Protein AF-A0A964JCN9-F1 (afdb_monomer_lite)

Radius of gyration: 17.84 Å; chains: 1; bounding box: 45×27×48 Å

Structure (mmCIF, N/CA/C/O backbone):
data_AF-A0A964JCN9-F1
#
_entry.id   AF-A0A964JCN9-F1
#
loop_
_atom_site.group_PDB
_atom_site.id
_atom_site.type_symbol
_atom_site.label_atom_id
_atom_site.label_alt_id
_atom_site.label_comp_id
_atom_site.label_asym_id
_atom_site.label_entity_id
_atom_site.label_seq_id
_atom_site.pdbx_PDB_ins_code
_atom_site.Cartn_x
_atom_site.Cartn_y
_atom_site.Cartn_z
_atom_site.occupancy
_atom_site.B_iso_or_equiv
_atom_site.auth_seq_id
_atom_site.auth_comp_id
_atom_site.auth_asym_id
_atom_site.auth_atom_id
_atom_site.pdbx_PDB_model_num
ATOM 1 N N . MET A 1 1 ? -24.434 -14.165 5.981 1.00 57.91 1 MET A N 1
ATOM 2 C CA . MET A 1 1 ? -23.238 -13.304 5.842 1.00 57.91 1 MET A CA 1
ATOM 3 C C . MET A 1 1 ? -22.610 -13.148 7.224 1.00 57.91 1 MET A C 1
ATOM 5 O O . MET A 1 1 ? -23.341 -12.805 8.147 1.00 57.91 1 MET A O 1
ATOM 9 N N . ASN A 1 2 ? -21.329 -13.493 7.414 1.00 79.19 2 ASN A N 1
ATOM 10 C CA . ASN A 1 2 ? -20.688 -13.455 8.739 1.00 79.19 2 ASN A CA 1
ATOM 11 C C . ASN A 1 2 ? -20.681 -12.021 9.293 1.00 79.19 2 ASN A C 1
ATOM 13 O O . ASN A 1 2 ? -20.194 -11.101 8.631 1.00 79.19 2 ASN A O 1
ATOM 17 N N . ARG A 1 3 ? -21.218 -11.827 10.507 1.00 79.06 3 ARG A N 1
ATOM 18 C CA . ARG A 1 3 ? -21.284 -10.509 11.170 1.00 79.06 3 ARG A CA 1
ATOM 19 C C . ARG A 1 3 ? -19.904 -9.849 11.276 1.00 79.06 3 ARG A C 1
ATOM 21 O O . ARG A 1 3 ? -19.801 -8.656 11.014 1.00 79.06 3 ARG A O 1
ATOM 28 N N . SER A 1 4 ? -18.860 -10.631 11.543 1.00 77.62 4 SER A N 1
ATOM 29 C CA . SER A 1 4 ? -17.482 -10.146 11.684 1.00 77.62 4 SER A CA 1
ATOM 30 C C . SER A 1 4 ? -16.912 -9.516 10.414 1.00 77.62 4 SER A C 1
ATOM 32 O O . SER A 1 4 ? -16.316 -8.443 10.463 1.00 77.62 4 SER A O 1
ATOM 34 N N . LEU A 1 5 ? -17.167 -10.120 9.249 1.00 82.00 5 LEU A N 1
ATOM 35 C CA . LEU A 1 5 ? -16.749 -9.565 7.957 1.00 82.00 5 LEU A CA 1
ATOM 36 C C . LEU A 1 5 ? -17.452 -8.241 7.654 1.00 82.00 5 LEU A C 1
ATOM 38 O O . LEU A 1 5 ? -16.857 -7.337 7.078 1.00 82.00 5 LEU A O 1
ATOM 42 N N . THR A 1 6 ? -18.712 -8.111 8.071 1.00 84.81 6 THR A N 1
ATOM 43 C CA . THR A 1 6 ? -19.491 -6.887 7.845 1.00 84.81 6 THR A CA 1
ATOM 44 C C . THR A 1 6 ? -18.949 -5.733 8.690 1.00 84.81 6 THR A C 1
ATOM 46 O O . THR A 1 6 ? -18.826 -4.614 8.195 1.00 84.81 6 THR A O 1
ATOM 49 N N . VAL A 1 7 ? -18.571 -6.005 9.945 1.00 82.56 7 VAL A N 1
ATOM 50 C CA . VAL A 1 7 ? -17.940 -5.013 10.831 1.00 82.56 7 VAL A CA 1
ATOM 51 C C . VAL A 1 7 ? -16.568 -4.610 10.297 1.00 82.56 7 VAL A C 1
ATOM 53 O O . VAL A 1 7 ? -16.302 -3.418 10.155 1.00 82.56 7 VAL A O 1
ATOM 56 N N . ALA A 1 8 ? -15.727 -5.578 9.925 1.00 83.19 8 ALA A N 1
ATOM 57 C CA . ALA A 1 8 ? -14.405 -5.289 9.377 1.00 83.19 8 ALA A CA 1
ATOM 58 C C . ALA A 1 8 ? -14.481 -4.479 8.070 1.00 83.19 8 ALA A C 1
ATOM 60 O O . ALA A 1 8 ? -13.737 -3.516 7.906 1.00 83.19 8 ALA A O 1
ATOM 61 N N . ALA A 1 9 ? -15.424 -4.795 7.175 1.00 86.06 9 ALA A N 1
ATOM 62 C CA . ALA A 1 9 ? -15.651 -4.023 5.953 1.00 86.06 9 ALA A CA 1
ATOM 63 C C . ALA A 1 9 ? -16.132 -2.590 6.240 1.00 86.06 9 ALA A C 1
ATOM 65 O O . ALA A 1 9 ? -15.727 -1.653 5.552 1.00 86.06 9 ALA A O 1
ATOM 66 N N . ALA A 1 10 ? -16.967 -2.392 7.265 1.00 85.56 10 ALA A N 1
ATOM 67 C CA . ALA A 1 10 ? -17.402 -1.060 7.677 1.00 85.56 10 ALA A CA 1
ATOM 68 C C . ALA A 1 10 ? -16.240 -0.223 8.239 1.00 85.56 10 ALA A C 1
ATOM 70 O O . ALA A 1 10 ? -16.115 0.952 7.889 1.00 85.56 10 ALA A O 1
ATOM 71 N N . VAL A 1 11 ? -15.367 -0.832 9.053 1.00 85.25 11 VAL A N 1
ATOM 72 C CA . VAL A 1 11 ? -14.140 -0.192 9.557 1.00 85.25 11 VAL A CA 1
ATOM 73 C C . VAL A 1 11 ? -13.201 0.140 8.401 1.00 85.25 11 VAL A C 1
ATOM 75 O O . VAL A 1 11 ? -12.764 1.279 8.289 1.00 85.25 11 VAL A O 1
ATOM 78 N N . LEU A 1 12 ? -12.973 -0.803 7.486 1.00 87.38 12 LEU A N 1
ATOM 79 C CA . LEU A 1 12 ? -12.132 -0.593 6.309 1.00 87.38 12 LEU A CA 1
ATOM 80 C C . LEU A 1 12 ? -12.646 0.559 5.438 1.00 87.38 12 LEU A C 1
ATOM 82 O O . LEU A 1 12 ? -11.872 1.422 5.038 1.00 87.38 12 LEU A O 1
ATOM 86 N N . ARG A 1 13 ? -13.956 0.605 5.160 1.00 88.12 13 ARG A N 1
ATOM 87 C CA . ARG A 1 13 ? -14.567 1.689 4.377 1.00 88.12 13 ARG A CA 1
ATOM 88 C C . ARG A 1 13 ? -14.403 3.038 5.070 1.00 88.12 13 ARG A C 1
ATOM 90 O O . ARG A 1 13 ? -14.104 4.024 4.402 1.00 88.12 13 ARG A O 1
ATOM 97 N N . LYS A 1 14 ? -14.604 3.086 6.390 1.00 85.81 14 LYS A N 1
ATOM 98 C CA . LYS A 1 14 ? -14.372 4.294 7.189 1.00 85.81 14 LYS A CA 1
ATOM 99 C C . LYS A 1 14 ? -12.912 4.736 7.064 1.00 85.81 14 LYS A C 1
ATOM 101 O O . LYS A 1 14 ? -12.664 5.898 6.747 1.00 85.81 14 LYS A O 1
ATOM 106 N N . ASP A 1 15 ? -11.977 3.816 7.278 1.00 87.62 15 ASP A N 1
ATOM 107 C CA . ASP A 1 15 ? -10.550 4.121 7.251 1.00 87.62 15 ASP A CA 1
ATOM 108 C C . ASP A 1 15 ? -10.098 4.585 5.870 1.00 87.62 15 ASP A C 1
ATOM 110 O O . ASP A 1 15 ? -9.361 5.563 5.761 1.00 87.62 15 ASP A O 1
ATOM 114 N N . PHE A 1 16 ? -10.645 3.980 4.817 1.00 89.25 16 PHE A N 1
ATOM 115 C CA . PHE A 1 16 ? -10.415 4.402 3.445 1.00 89.25 16 PHE A CA 1
ATOM 116 C C . PHE A 1 16 ? -10.923 5.812 3.168 1.00 89.25 16 PHE A C 1
ATOM 118 O O . PHE A 1 16 ? -10.180 6.621 2.629 1.00 89.25 16 PHE A O 1
ATOM 125 N N . ILE A 1 17 ? -12.139 6.161 3.584 1.00 89.88 17 ILE A N 1
ATOM 126 C CA . ILE A 1 17 ? -12.663 7.523 3.386 1.00 89.88 17 ILE A CA 1
ATOM 127 C C . ILE A 1 17 ? -11.814 8.570 4.128 1.00 89.88 17 ILE A C 1
ATOM 129 O O . ILE A 1 17 ? -11.671 9.689 3.643 1.00 89.88 17 ILE A O 1
ATOM 133 N N . ALA A 1 18 ? -11.238 8.226 5.279 1.00 90.00 18 ALA A N 1
ATOM 134 C CA . ALA A 1 18 ? -10.388 9.143 6.035 1.00 90.00 18 ALA A CA 1
ATOM 135 C C . ALA A 1 18 ? -8.963 9.258 5.464 1.00 90.00 18 ALA A C 1
ATOM 137 O O . ALA A 1 18 ? -8.402 10.352 5.442 1.00 90.00 18 ALA A O 1
ATOM 138 N N . LEU A 1 19 ? -8.382 8.150 4.992 1.00 93.00 19 LEU A N 1
ATOM 139 C CA . LEU A 1 19 ? -6.969 8.073 4.606 1.00 93.00 19 LEU A CA 1
ATOM 140 C C . LEU A 1 19 ? -6.726 8.017 3.097 1.00 93.00 19 LEU A C 1
ATOM 142 O O . LEU A 1 19 ? -5.564 7.980 2.698 1.00 93.00 19 LEU A O 1
ATOM 146 N N . TRP A 1 20 ? -7.756 8.037 2.241 1.00 93.31 20 TRP A N 1
ATOM 147 C CA . TRP A 1 20 ? -7.561 7.926 0.788 1.00 93.31 20 TRP A CA 1
ATOM 148 C C . TRP A 1 20 ? -6.575 8.949 0.194 1.00 93.31 20 TRP A C 1
ATOM 150 O O . TRP A 1 20 ? -5.829 8.536 -0.693 1.00 93.31 20 TRP A O 1
ATOM 160 N N . PRO A 1 21 ? -6.473 10.224 0.647 1.00 94.75 21 PRO A N 1
ATOM 161 C CA . PRO A 1 21 ? -5.498 11.150 0.071 1.00 94.75 21 PRO A CA 1
ATOM 162 C C . PRO A 1 21 ? -4.066 10.735 0.415 1.00 94.75 21 PRO A C 1
ATOM 164 O O . PRO A 1 21 ? -3.179 10.801 -0.431 1.00 94.75 21 PRO A O 1
ATOM 167 N N . LEU A 1 22 ? -3.846 10.260 1.646 1.00 93.88 22 LEU A N 1
ATOM 168 C CA . LEU A 1 22 ? -2.542 9.783 2.097 1.00 93.88 22 LEU A CA 1
ATOM 169 C C . LEU A 1 22 ? -2.182 8.442 1.448 1.00 93.88 22 LEU A C 1
ATOM 171 O O . LEU A 1 22 ? -1.036 8.241 1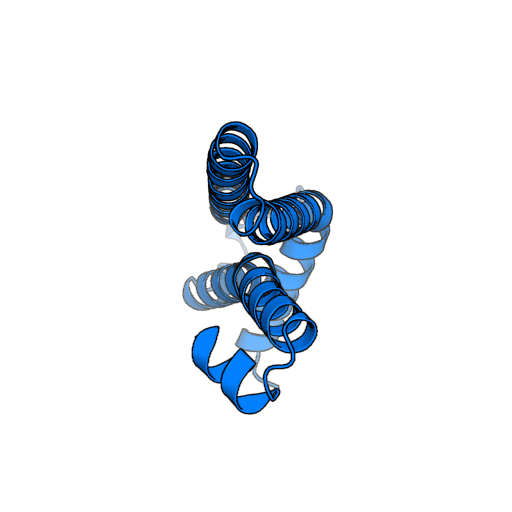.063 1.00 93.88 22 LEU A O 1
ATOM 175 N N . ALA A 1 23 ? -3.155 7.545 1.283 1.00 94.38 23 ALA A N 1
ATOM 176 C CA . ALA A 1 23 ? -2.974 6.287 0.567 1.00 94.38 23 ALA A CA 1
ATOM 177 C C . ALA A 1 23 ? -2.632 6.530 -0.909 1.00 94.38 23 ALA A C 1
ATOM 179 O O . ALA A 1 23 ? -1.713 5.909 -1.434 1.00 94.38 23 ALA A O 1
ATOM 180 N N . LEU A 1 24 ? -3.315 7.480 -1.556 1.00 95.31 24 LEU A N 1
ATOM 181 C CA . LEU A 1 24 ? -2.999 7.899 -2.918 1.00 95.31 24 LEU A CA 1
ATOM 182 C C . LEU A 1 24 ? -1.592 8.498 -2.999 1.00 95.31 24 LEU A C 1
ATOM 184 O O . LEU A 1 24 ? -0.836 8.137 -3.893 1.00 95.31 24 LEU A O 1
ATOM 188 N N . PHE A 1 25 ? -1.220 9.365 -2.054 1.00 95.44 25 PHE A N 1
ATOM 189 C CA . PHE A 1 25 ? 0.128 9.929 -1.979 1.00 95.44 25 PHE A CA 1
ATOM 190 C C . PHE A 1 25 ? 1.208 8.851 -1.790 1.00 95.44 25 PHE A C 1
ATOM 192 O O . PHE A 1 25 ? 2.231 8.874 -2.465 1.00 95.44 25 PHE A O 1
ATOM 199 N N . ALA A 1 26 ? 0.989 7.874 -0.911 1.00 95.50 26 ALA A N 1
ATOM 200 C CA . ALA A 1 26 ? 1.928 6.769 -0.739 1.00 95.50 26 ALA A CA 1
ATOM 201 C C . ALA A 1 26 ? 2.031 5.918 -2.015 1.00 95.50 26 ALA A C 1
ATOM 203 O O . ALA A 1 26 ? 3.134 5.604 -2.457 1.00 95.50 26 ALA A O 1
ATOM 204 N N . ALA A 1 27 ? 0.902 5.602 -2.657 1.00 94.81 27 ALA A N 1
ATOM 205 C CA . ALA A 1 27 ? 0.880 4.850 -3.909 1.00 94.81 27 ALA A CA 1
ATOM 206 C C . ALA A 1 27 ? 1.633 5.575 -5.039 1.00 94.81 27 ALA A C 1
ATOM 208 O O . ALA A 1 27 ? 2.383 4.940 -5.783 1.00 94.81 27 ALA A O 1
ATOM 209 N N . THR A 1 28 ? 1.494 6.901 -5.152 1.00 94.50 28 THR A N 1
ATOM 210 C CA . THR A 1 28 ? 2.252 7.680 -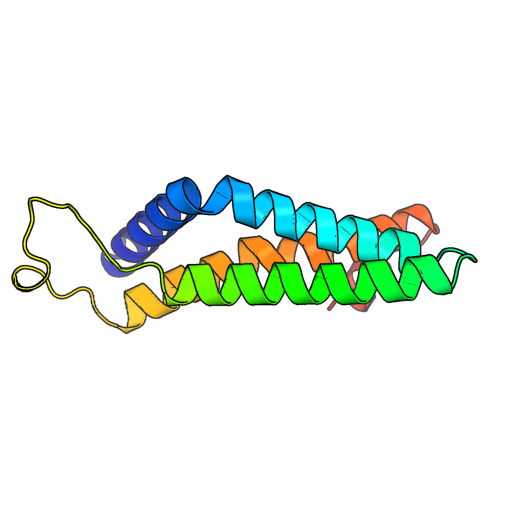6.142 1.00 94.50 28 THR A CA 1
ATOM 211 C C . THR A 1 28 ? 3.742 7.709 -5.821 1.00 94.50 28 THR A C 1
ATOM 213 O O . THR A 1 28 ? 4.549 7.537 -6.732 1.00 94.50 28 THR A O 1
ATOM 216 N N . MET A 1 29 ? 4.129 7.849 -4.549 1.00 94.94 29 MET A N 1
ATOM 217 C CA . MET A 1 29 ? 5.537 7.776 -4.138 1.00 94.94 29 MET A CA 1
ATOM 218 C C . MET A 1 29 ? 6.152 6.396 -4.406 1.00 94.94 29 MET A C 1
ATOM 220 O O . MET A 1 29 ? 7.292 6.323 -4.859 1.00 94.94 29 MET A O 1
ATOM 224 N N . ILE A 1 30 ? 5.403 5.307 -4.200 1.00 93.25 30 ILE A N 1
ATOM 225 C CA . ILE A 1 30 ? 5.835 3.947 -4.564 1.00 93.25 30 ILE A CA 1
ATOM 226 C C . ILE A 1 30 ? 6.079 3.853 -6.075 1.00 93.25 30 ILE A C 1
ATOM 228 O O . ILE A 1 30 ? 7.134 3.381 -6.493 1.00 93.25 30 ILE A O 1
ATOM 232 N N . GLY A 1 31 ? 5.146 4.340 -6.898 1.00 91.50 31 GLY A N 1
ATOM 233 C CA . GLY A 1 31 ? 5.296 4.326 -8.355 1.00 91.50 31 GLY A CA 1
ATOM 234 C C . GLY A 1 31 ? 6.497 5.144 -8.842 1.00 91.50 31 GLY A C 1
ATOM 235 O O . GLY A 1 31 ? 7.278 4.664 -9.663 1.00 91.50 31 GLY A O 1
ATOM 236 N N . LEU A 1 32 ? 6.692 6.350 -8.296 1.00 92.00 32 LEU A N 1
ATOM 237 C CA . LEU A 1 32 ? 7.855 7.183 -8.614 1.00 92.00 32 LEU A CA 1
ATOM 238 C C . LEU A 1 32 ? 9.158 6.510 -8.189 1.00 92.00 32 LEU A C 1
ATOM 240 O O . LEU A 1 32 ? 10.103 6.490 -8.974 1.00 92.00 32 LEU A O 1
ATOM 244 N N . ARG A 1 33 ? 9.203 5.909 -6.994 1.00 92.56 33 ARG A N 1
ATOM 245 C CA . ARG A 1 33 ? 10.360 5.129 -6.550 1.00 92.56 33 ARG A CA 1
ATOM 246 C C . ARG A 1 33 ? 10.718 4.061 -7.580 1.00 92.56 33 ARG A C 1
ATOM 248 O O . ARG A 1 33 ? 11.839 4.065 -8.069 1.00 92.56 33 ARG A O 1
ATOM 255 N N . LEU A 1 34 ? 9.767 3.201 -7.949 1.00 89.19 34 LEU A N 1
ATOM 256 C CA . LEU A 1 34 ? 9.998 2.103 -8.898 1.00 89.19 34 LEU A CA 1
ATOM 257 C C . LEU A 1 34 ? 10.497 2.597 -10.263 1.00 89.19 34 LEU A C 1
ATOM 259 O O . LEU A 1 34 ? 11.399 1.997 -10.848 1.00 89.19 34 LEU A O 1
ATOM 263 N N . TYR A 1 35 ? 9.944 3.709 -10.748 1.00 88.62 35 TYR A N 1
ATOM 264 C CA . TYR A 1 35 ? 10.376 4.328 -11.998 1.00 88.62 35 TYR A CA 1
ATOM 265 C C . TYR A 1 35 ? 11.820 4.845 -11.919 1.00 88.62 35 TYR A C 1
ATOM 267 O O . TYR A 1 35 ? 12.638 4.551 -12.792 1.00 88.62 35 TYR A O 1
ATOM 275 N N . PHE A 1 36 ? 12.160 5.591 -10.864 1.00 89.50 36 PHE A N 1
ATOM 276 C CA . PHE A 1 36 ? 13.484 6.199 -10.725 1.00 89.50 36 PHE A CA 1
ATOM 277 C C . PHE A 1 36 ? 14.578 5.209 -10.317 1.00 89.50 36 PHE A C 1
ATOM 279 O O . PHE A 1 36 ? 15.727 5.435 -10.682 1.00 89.50 36 PHE A O 1
ATOM 286 N N . THR A 1 37 ? 14.248 4.098 -9.654 1.00 84.31 37 THR A N 1
ATOM 287 C CA . THR A 1 37 ? 15.206 3.017 -9.359 1.00 84.31 37 THR A CA 1
ATOM 288 C C . THR A 1 37 ? 15.843 2.439 -10.628 1.00 84.31 37 THR A C 1
ATOM 290 O O . THR A 1 37 ? 16.989 2.007 -10.593 1.00 84.31 37 THR A O 1
ATOM 293 N N . HIS A 1 38 ? 15.137 2.470 -11.761 1.00 77.31 38 HIS A N 1
ATOM 294 C CA . HIS A 1 38 ? 15.643 1.981 -13.048 1.00 77.31 38 HIS A CA 1
ATOM 295 C C . HIS A 1 38 ? 16.249 3.089 -13.930 1.00 77.31 38 HIS A C 1
ATOM 297 O O . HIS A 1 38 ? 16.662 2.828 -15.059 1.00 77.31 38 HIS A O 1
ATOM 303 N N . SER A 1 39 ? 16.294 4.330 -13.439 1.00 79.50 39 SER A N 1
ATOM 304 C CA . SER A 1 39 ? 16.868 5.474 -14.151 1.00 79.50 39 SER A CA 1
ATOM 305 C C . SER A 1 39 ? 18.372 5.592 -13.894 1.00 79.50 39 SER A C 1
ATOM 307 O O . SER A 1 39 ? 18.862 5.246 -12.824 1.00 79.50 39 SER A O 1
ATOM 309 N N . SER A 1 40 ? 19.116 6.166 -14.842 1.00 78.69 40 SER A N 1
ATOM 310 C CA . SER A 1 40 ? 20.554 6.443 -14.704 1.00 78.69 40 SER A CA 1
ATOM 311 C C . SER A 1 40 ? 20.881 7.604 -13.746 1.00 78.69 40 SER A C 1
ATOM 313 O O . SER A 1 40 ? 22.044 7.961 -13.580 1.00 78.69 40 SER A O 1
ATOM 315 N N . ALA A 1 41 ? 19.871 8.243 -13.147 1.00 85.88 41 ALA A N 1
ATOM 316 C CA . ALA A 1 41 ? 20.032 9.370 -12.230 1.00 85.88 41 ALA A CA 1
ATOM 317 C C . ALA A 1 41 ? 20.112 8.907 -10.763 1.00 85.88 41 ALA A C 1
ATOM 319 O O . ALA A 1 41 ? 19.136 9.005 -10.016 1.00 85.88 41 ALA A O 1
ATOM 320 N N . GLU A 1 42 ? 21.291 8.449 -10.337 1.00 87.31 42 GLU A N 1
ATOM 321 C CA . GLU A 1 42 ? 21.514 7.828 -9.016 1.00 87.31 42 GLU A CA 1
ATOM 322 C C . GLU A 1 42 ? 21.065 8.701 -7.832 1.00 87.31 42 GLU A C 1
ATOM 324 O O . GLU A 1 42 ? 20.384 8.235 -6.921 1.00 87.31 42 GLU A O 1
ATOM 329 N N . LEU A 1 43 ? 21.385 9.998 -7.858 1.00 90.56 43 LEU A N 1
ATOM 330 C CA . LEU A 1 43 ? 21.070 10.923 -6.761 1.00 90.56 43 LEU A CA 1
ATOM 331 C C . LEU A 1 43 ? 19.553 11.125 -6.591 1.00 90.56 43 LEU A C 1
ATOM 333 O O . LEU A 1 43 ? 19.052 11.231 -5.471 1.00 90.56 43 LEU A O 1
ATOM 337 N N . ILE A 1 44 ? 18.812 11.129 -7.705 1.00 91.06 44 ILE A N 1
ATOM 338 C CA . ILE A 1 44 ? 17.346 11.222 -7.703 1.00 91.06 44 ILE A CA 1
ATOM 339 C C . ILE A 1 44 ? 16.745 9.900 -7.223 1.00 91.06 44 ILE A C 1
ATOM 341 O O . ILE A 1 44 ? 15.812 9.923 -6.423 1.00 91.06 44 ILE A O 1
ATOM 345 N N . ALA A 1 45 ? 17.293 8.761 -7.658 1.00 90.69 45 ALA A N 1
ATOM 346 C CA . ALA A 1 45 ? 16.836 7.441 -7.236 1.00 90.69 45 ALA A CA 1
ATOM 347 C C . ALA A 1 45 ? 16.929 7.265 -5.711 1.00 90.69 45 ALA A C 1
ATOM 349 O O . ALA A 1 45 ? 15.938 6.890 -5.088 1.00 90.69 45 ALA A O 1
ATOM 350 N N . ILE A 1 46 ? 18.059 7.643 -5.099 1.00 91.69 46 ILE A N 1
ATOM 351 C CA . ILE A 1 46 ? 18.250 7.592 -3.638 1.00 91.69 46 ILE A CA 1
ATOM 352 C C . ILE A 1 46 ? 17.209 8.461 -2.915 1.00 91.69 46 ILE A C 1
ATOM 354 O O . ILE A 1 46 ? 16.609 8.042 -1.922 1.00 91.69 46 ILE A O 1
ATOM 358 N N . PHE A 1 47 ? 16.964 9.677 -3.411 1.00 93.56 47 PHE A N 1
ATOM 359 C CA . PHE A 1 47 ? 15.995 10.584 -2.795 1.00 93.56 47 PHE A CA 1
ATOM 360 C C . PHE A 1 47 ? 14.552 10.065 -2.925 1.00 93.56 47 PHE A C 1
ATOM 362 O O . PHE A 1 47 ? 13.786 10.115 -1.960 1.00 93.56 47 PHE A O 1
ATOM 369 N N . MET A 1 48 ? 14.185 9.519 -4.088 1.00 93.12 48 MET A N 1
ATOM 370 C CA . MET A 1 48 ? 12.873 8.899 -4.319 1.00 93.12 48 MET A CA 1
ATOM 371 C C . MET A 1 48 ? 12.682 7.628 -3.488 1.00 93.12 48 MET A C 1
ATOM 373 O O . MET A 1 48 ? 11.579 7.371 -3.008 1.00 93.12 48 MET A O 1
ATOM 377 N N . GLU A 1 49 ? 13.742 6.853 -3.272 1.00 92.56 49 GLU A N 1
ATOM 378 C CA . GLU A 1 49 ? 13.718 5.683 -2.399 1.00 92.56 49 GLU A CA 1
ATOM 379 C C . GLU A 1 49 ? 13.420 6.068 -0.948 1.00 92.56 49 GLU A C 1
ATOM 381 O O . GLU A 1 49 ? 12.487 5.525 -0.343 1.00 92.56 49 GLU A O 1
ATOM 386 N N . LEU A 1 50 ? 14.125 7.073 -0.425 1.00 94.62 50 LEU A N 1
ATOM 387 C CA . LEU A 1 50 ? 13.879 7.610 0.910 1.00 94.62 50 LEU A CA 1
ATOM 388 C C . LEU A 1 50 ? 12.439 8.135 1.058 1.00 94.62 50 LEU A C 1
ATOM 390 O O . LEU A 1 50 ? 11.752 7.780 2.020 1.00 94.62 50 LEU A O 1
ATOM 394 N N . LEU A 1 51 ? 11.958 8.940 0.103 1.00 95.12 51 LEU A N 1
ATOM 395 C CA . LEU A 1 51 ? 10.587 9.468 0.115 1.00 95.12 51 LEU A CA 1
ATOM 396 C C . LEU A 1 51 ? 9.529 8.362 0.011 1.00 95.12 51 LEU A C 1
ATOM 398 O O . LEU A 1 51 ? 8.516 8.411 0.715 1.00 95.12 51 LEU A O 1
ATOM 402 N N . GLY A 1 52 ? 9.778 7.341 -0.810 1.00 93.62 52 GLY A N 1
ATOM 403 C CA . GLY A 1 52 ? 8.934 6.156 -0.919 1.00 93.62 52 GLY A CA 1
ATOM 404 C C . GLY A 1 52 ? 8.764 5.459 0.431 1.00 93.62 52 GLY A C 1
ATOM 405 O O . GLY A 1 52 ? 7.632 5.244 0.872 1.00 93.62 52 GLY A O 1
ATOM 406 N N . TYR A 1 53 ? 9.863 5.189 1.141 1.00 93.94 53 TYR A N 1
ATOM 407 C CA . TYR A 1 53 ? 9.797 4.575 2.471 1.00 93.94 53 TYR A CA 1
ATOM 408 C C . TYR A 1 53 ? 9.127 5.474 3.512 1.00 93.94 53 TYR A C 1
ATOM 410 O O . TYR A 1 53 ? 8.264 5.000 4.253 1.00 93.94 53 TYR A O 1
ATOM 418 N N . LEU A 1 54 ? 9.459 6.768 3.550 1.00 96.31 54 LEU A N 1
ATOM 419 C CA . LEU A 1 54 ? 8.833 7.730 4.466 1.00 96.31 54 LEU A CA 1
ATOM 420 C C . LEU A 1 54 ? 7.318 7.791 4.273 1.00 96.31 54 LEU A C 1
ATOM 422 O O . LEU A 1 54 ? 6.578 7.739 5.254 1.00 96.31 54 LEU A O 1
ATOM 426 N N . SER A 1 55 ? 6.847 7.847 3.026 1.00 95.19 55 SER A N 1
ATOM 427 C CA . SER A 1 55 ? 5.411 7.875 2.727 1.00 95.19 55 SER A CA 1
ATOM 428 C C . SER A 1 55 ? 4.688 6.624 3.245 1.00 95.19 55 SER A C 1
ATOM 430 O O . SER A 1 55 ? 3.622 6.737 3.853 1.00 95.19 55 SER A O 1
ATOM 432 N N . CYS A 1 56 ? 5.306 5.445 3.107 1.00 94.50 56 CYS A N 1
ATOM 433 C CA . CYS A 1 56 ? 4.782 4.190 3.643 1.00 94.50 56 CYS A CA 1
ATOM 434 C C . CYS A 1 56 ? 4.756 4.198 5.175 1.00 94.50 56 CYS A C 1
ATOM 436 O O . CYS A 1 56 ? 3.751 3.817 5.770 1.00 94.50 56 CYS A O 1
ATOM 438 N N . ILE A 1 57 ? 5.830 4.662 5.821 1.00 95.44 57 ILE A N 1
ATOM 439 C CA . ILE A 1 57 ? 5.913 4.765 7.284 1.00 95.44 57 ILE A CA 1
ATOM 440 C C . ILE A 1 57 ? 4.824 5.701 7.814 1.00 95.44 57 ILE A C 1
ATOM 442 O O . ILE A 1 57 ? 4.106 5.332 8.743 1.00 95.44 57 ILE A O 1
ATOM 446 N N . PHE A 1 58 ? 4.646 6.877 7.208 1.00 95.06 58 PHE A N 1
ATOM 447 C CA . PHE A 1 58 ? 3.590 7.809 7.603 1.00 95.06 58 PHE A CA 1
ATOM 448 C C . PHE A 1 58 ? 2.199 7.211 7.426 1.00 95.06 58 PHE A C 1
ATOM 450 O O . PHE A 1 58 ? 1.362 7.358 8.315 1.00 95.06 58 PHE A O 1
ATOM 457 N N . LEU A 1 59 ? 1.957 6.499 6.325 1.00 94.06 59 LEU A N 1
ATOM 458 C CA . LEU A 1 59 ? 0.695 5.805 6.106 1.00 94.06 59 LEU A CA 1
ATOM 459 C C . LEU A 1 59 ? 0.452 4.723 7.169 1.00 94.06 59 LEU A C 1
ATOM 461 O O . LEU A 1 59 ? -0.638 4.665 7.729 1.00 94.06 59 LEU A O 1
ATOM 465 N N . VAL A 1 60 ? 1.458 3.910 7.502 1.00 93.88 60 VAL A N 1
ATOM 466 C CA . VAL A 1 60 ? 1.370 2.895 8.568 1.00 93.88 60 VAL A CA 1
ATOM 467 C C . VAL A 1 60 ? 1.060 3.541 9.915 1.00 93.88 60 VAL A C 1
ATOM 469 O O . VAL A 1 60 ? 0.144 3.096 10.608 1.00 93.88 60 VAL A O 1
ATOM 472 N N . ILE A 1 61 ? 1.780 4.605 10.276 1.00 93.81 61 ILE A N 1
ATOM 473 C CA . ILE A 1 61 ? 1.539 5.350 11.515 1.00 93.81 61 ILE A CA 1
ATOM 474 C C . ILE A 1 61 ? 0.110 5.892 11.525 1.00 93.81 61 ILE A C 1
ATOM 476 O O . ILE A 1 61 ? -0.591 5.693 12.513 1.00 93.81 61 ILE A O 1
ATOM 480 N N . ALA A 1 62 ? -0.352 6.497 10.429 1.00 92.44 62 ALA A N 1
ATOM 481 C CA . ALA A 1 62 ? -1.711 7.010 10.313 1.00 92.44 62 ALA A CA 1
ATOM 482 C C . ALA A 1 62 ? -2.755 5.895 10.465 1.00 92.44 62 ALA A C 1
ATOM 484 O O . ALA A 1 62 ? -3.696 6.054 11.231 1.00 92.44 62 ALA A O 1
ATOM 485 N N . ILE A 1 63 ? -2.567 4.734 9.830 1.00 90.44 63 ILE A N 1
ATOM 486 C CA . ILE A 1 63 ? -3.463 3.574 9.980 1.00 90.44 63 ILE A CA 1
ATOM 487 C C . ILE A 1 63 ? -3.524 3.110 11.438 1.00 90.44 63 ILE A C 1
ATOM 489 O O . ILE A 1 63 ? -4.601 2.768 11.932 1.00 90.44 63 ILE A O 1
ATOM 493 N N . VAL A 1 64 ? -2.386 3.058 12.133 1.00 87.44 6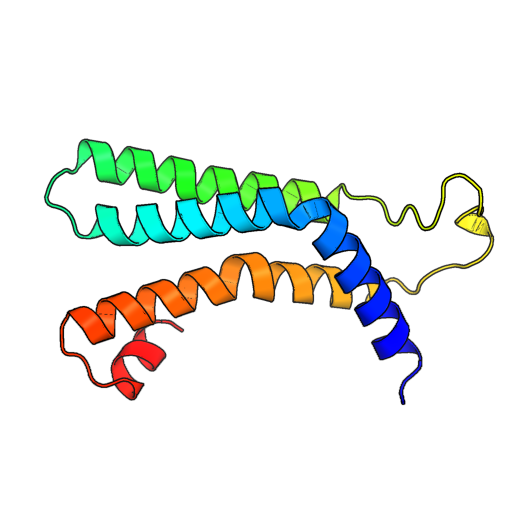4 VAL A N 1
ATOM 494 C CA . VAL A 1 64 ? -2.314 2.588 13.524 1.00 87.44 64 VAL A CA 1
ATOM 495 C C . VAL A 1 64 ? -2.911 3.614 14.488 1.00 87.44 64 VAL A C 1
ATOM 497 O O . VAL A 1 64 ? -3.712 3.233 15.339 1.00 87.44 64 VAL A O 1
ATOM 500 N N . GLN A 1 65 ? -2.549 4.890 14.339 1.00 86.56 65 GLN A N 1
ATOM 501 C CA . GLN A 1 65 ? -2.997 5.994 15.193 1.00 86.56 65 GLN A CA 1
ATOM 502 C C . GLN A 1 65 ? -4.432 6.426 14.915 1.00 86.56 65 GLN A C 1
ATOM 504 O O . GLN A 1 65 ? -5.043 7.073 15.763 1.00 86.56 65 GLN A O 1
ATOM 509 N N . GLN A 1 66 ? -4.981 6.095 13.746 1.00 82.00 66 GLN A N 1
ATOM 510 C CA . GLN A 1 66 ? -6.372 6.372 13.456 1.00 82.00 66 GLN A CA 1
ATOM 511 C C . GLN A 1 66 ? -7.249 5.567 14.407 1.00 82.00 66 GLN A C 1
ATOM 513 O O . GLN A 1 66 ? -7.445 4.351 14.261 1.00 82.00 66 GLN A O 1
ATOM 518 N N . ASP A 1 67 ? -7.767 6.286 15.397 1.00 68.38 67 ASP A N 1
ATOM 519 C CA . ASP A 1 67 ? -8.693 5.737 16.358 1.00 68.38 67 ASP A CA 1
ATOM 520 C C . ASP A 1 67 ? -9.920 5.183 15.638 1.00 68.38 67 ASP A C 1
ATOM 522 O O . ASP A 1 67 ? -10.447 5.736 14.659 1.00 68.38 67 ASP A O 1
ATOM 526 N N . ALA A 1 68 ? -10.463 4.113 16.209 1.00 60.34 68 ALA A N 1
ATOM 527 C CA . ALA A 1 68 ? -11.805 3.651 15.905 1.00 60.34 68 ALA A CA 1
ATOM 528 C C . ALA A 1 68 ? -12.850 4.649 16.454 1.00 60.34 68 ALA A C 1
ATOM 530 O O . ALA A 1 68 ? -13.766 4.280 17.179 1.00 60.34 68 ALA A O 1
ATOM 531 N N . THR A 1 69 ? -12.744 5.939 16.125 1.00 52.03 69 THR A N 1
ATOM 532 C CA . THR A 1 69 ? -13.758 6.961 16.402 1.00 52.03 69 THR A CA 1
ATOM 533 C C . THR A 1 69 ? -15.000 6.649 15.575 1.00 52.03 69 THR A C 1
ATOM 535 O O . THR A 1 69 ? -15.140 7.062 14.427 1.00 52.03 69 THR A O 1
ATOM 538 N N . ALA A 1 70 ? -15.878 5.806 16.110 1.00 52.12 70 ALA A N 1
ATOM 539 C CA . ALA A 1 70 ? -17.126 5.445 15.449 1.00 52.12 70 ALA A CA 1
ATOM 540 C C . ALA A 1 70 ? -18.087 6.643 15.377 1.00 52.12 70 ALA A C 1
ATOM 542 O O . ALA A 1 70 ? -18.899 6.714 14.460 1.00 52.12 70 ALA A O 1
ATOM 543 N N . SER A 1 71 ? -17.998 7.599 16.310 1.00 53.66 71 SER A N 1
ATOM 544 C CA . SER A 1 71 ? -18.688 8.892 16.242 1.00 53.66 71 SER A CA 1
ATOM 545 C C . SER A 1 71 ? -18.287 9.771 17.440 1.00 53.66 71 SER A C 1
ATOM 547 O O . SER A 1 71 ? -18.045 9.244 18.520 1.00 53.66 71 SER A O 1
ATOM 549 N N . LEU A 1 72 ? -18.294 11.104 17.300 1.00 52.38 72 LEU A N 1
ATOM 550 C CA . LEU A 1 72 ? -18.149 12.053 18.429 1.00 52.38 72 LEU A CA 1
ATOM 551 C C . LEU A 1 72 ? -19.319 11.985 19.437 1.00 52.38 72 LEU A C 1
ATOM 553 O O . LEU A 1 72 ? -19.258 12.584 20.504 1.00 52.38 72 LEU A O 1
ATOM 557 N N . ARG A 1 73 ? -20.404 11.283 19.083 1.00 48.91 73 ARG A N 1
ATOM 558 C CA . ARG A 1 73 ? -21.662 11.174 19.842 1.00 48.91 73 ARG A CA 1
ATOM 559 C C . ARG A 1 73 ? -21.950 9.775 20.397 1.00 48.91 73 ARG A C 1
ATOM 561 O O . ARG A 1 73 ? -22.927 9.612 21.114 1.00 48.91 73 ARG A O 1
ATOM 568 N N . HIS A 1 74 ? -21.165 8.763 20.030 1.00 50.28 74 HIS A N 1
ATOM 569 C CA . HIS A 1 74 ? -21.414 7.370 20.406 1.00 50.28 74 HIS A CA 1
ATOM 570 C C . HIS A 1 74 ? -20.203 6.898 21.187 1.00 50.28 74 HIS A C 1
ATOM 572 O O . HIS A 1 74 ? -19.129 6.716 20.619 1.00 50.28 74 HIS A O 1
ATOM 578 N N . ASP A 1 75 ? -20.390 6.764 22.494 1.00 57.22 75 ASP A N 1
ATOM 579 C CA . ASP A 1 75 ? -19.353 6.330 23.412 1.00 57.22 75 ASP A CA 1
ATOM 580 C C . ASP A 1 75 ? -18.851 4.938 22.996 1.00 57.22 75 ASP A C 1
ATOM 582 O O . ASP A 1 75 ? -19.594 3.952 23.006 1.00 57.22 75 ASP A O 1
ATOM 586 N N . TRP A 1 76 ? -17.584 4.865 22.598 1.00 57.72 76 TRP A N 1
ATOM 587 C CA . TRP A 1 76 ? -16.888 3.643 22.192 1.00 57.72 76 TRP A CA 1
ATOM 588 C C . TRP A 1 76 ? -16.835 2.608 23.326 1.00 57.72 76 TRP A C 1
ATOM 590 O O . TRP A 1 76 ? -16.670 1.417 23.056 1.00 57.72 76 TRP A O 1
ATOM 600 N N . ARG A 1 77 ? -17.078 3.020 24.582 1.00 52.72 77 ARG A N 1
ATOM 601 C CA . ARG A 1 77 ? -17.285 2.096 25.708 1.00 52.72 77 ARG A CA 1
ATOM 602 C C . ARG A 1 77 ? -18.545 1.241 25.581 1.00 52.72 77 ARG A C 1
ATOM 604 O O . ARG A 1 77 ? -18.617 0.192 26.212 1.00 52.72 77 ARG A O 1
ATOM 611 N N . THR A 1 78 ? -19.531 1.654 24.784 1.00 55.41 78 THR A N 1
ATOM 612 C CA . THR A 1 78 ? -20.839 0.977 24.730 1.00 55.41 78 THR A CA 1
ATOM 613 C C . THR A 1 78 ? -20.919 -0.150 23.699 1.00 55.41 78 THR A C 1
ATOM 615 O O . THR A 1 78 ? -21.849 -0.955 23.759 1.00 55.41 78 THR A O 1
ATOM 618 N N . ARG A 1 79 ? -19.955 -0.261 22.769 1.00 60.28 79 ARG A N 1
ATOM 619 C CA . ARG A 1 79 ? -19.868 -1.374 21.804 1.00 60.28 79 ARG A CA 1
ATOM 620 C C . ARG A 1 79 ? -18.411 -1.779 21.556 1.00 60.28 79 ARG A C 1
ATOM 622 O O . ARG A 1 79 ? -17.779 -1.217 20.662 1.00 60.28 79 ARG A O 1
ATOM 629 N N . PRO A 1 80 ? -17.869 -2.751 22.311 1.00 68.31 80 PRO A N 1
ATOM 630 C CA . PRO A 1 80 ? -16.525 -3.251 22.062 1.00 68.31 80 PRO A CA 1
ATOM 631 C C . PRO A 1 80 ? -16.475 -3.937 20.690 1.00 68.31 80 PRO A C 1
ATOM 633 O O . PRO A 1 80 ? -17.118 -4.962 20.477 1.00 68.31 80 PRO A O 1
ATOM 636 N N . ILE A 1 81 ? -15.713 -3.365 19.756 1.00 74.88 81 ILE A N 1
ATOM 637 C CA . ILE A 1 81 ? -15.340 -4.046 18.510 1.00 74.88 81 ILE A CA 1
ATOM 638 C C . ILE A 1 81 ? -14.285 -5.087 18.871 1.00 74.88 81 ILE A C 1
ATOM 640 O O . ILE A 1 81 ? -13.343 -4.797 19.618 1.00 74.88 81 ILE A O 1
ATOM 644 N N . ALA A 1 82 ? -14.429 -6.308 18.366 1.00 81.81 82 ALA A N 1
ATOM 645 C CA . ALA A 1 82 ? -13.474 -7.347 18.696 1.00 81.81 82 ALA A CA 1
ATOM 646 C C . ALA A 1 82 ? -12.105 -7.025 18.075 1.00 81.81 82 ALA A C 1
ATOM 648 O O . ALA A 1 82 ? -12.003 -6.626 16.915 1.00 81.81 82 ALA A O 1
ATOM 649 N N . ARG A 1 83 ? -11.020 -7.229 18.836 1.00 82.81 83 ARG A N 1
ATOM 650 C CA . ARG A 1 83 ? -9.654 -6.891 18.389 1.00 82.81 83 ARG A CA 1
ATOM 651 C C . ARG A 1 83 ? -9.283 -7.551 17.058 1.00 82.81 83 ARG A C 1
ATOM 653 O O . ARG A 1 83 ? -8.589 -6.942 16.257 1.00 82.81 83 ARG A O 1
ATOM 660 N N . HIS A 1 84 ? -9.773 -8.764 16.805 1.00 83.00 84 HIS A N 1
ATOM 661 C CA . HIS A 1 84 ? -9.524 -9.479 15.554 1.00 83.00 84 HIS A CA 1
ATOM 662 C C . HIS A 1 84 ? -10.204 -8.820 14.342 1.00 83.00 84 HIS A C 1
ATOM 664 O O . HIS A 1 84 ? -9.641 -8.846 13.254 1.00 83.00 84 HIS A O 1
ATOM 670 N N . GLU A 1 85 ? -11.368 -8.186 14.516 1.00 83.69 85 GLU A N 1
ATOM 671 C CA . GLU A 1 85 ? -12.061 -7.458 13.442 1.00 83.69 85 GLU A CA 1
ATOM 672 C C . GLU A 1 85 ? -11.310 -6.169 13.087 1.00 83.69 85 GLU A C 1
ATOM 674 O O . GLU A 1 85 ? -11.167 -5.839 11.911 1.00 83.69 85 GLU A O 1
ATOM 679 N N . LEU A 1 86 ? -10.767 -5.480 14.100 1.00 83.50 86 LEU A N 1
ATOM 680 C CA . LEU A 1 86 ? -9.909 -4.305 13.911 1.00 83.50 86 LEU A CA 1
ATOM 681 C C . LEU A 1 86 ? -8.593 -4.669 13.225 1.00 83.50 86 LEU A C 1
ATOM 683 O O . LEU A 1 86 ? -8.184 -3.982 12.293 1.00 83.50 86 LEU A O 1
ATOM 687 N N . LEU A 1 87 ? -7.942 -5.748 13.673 1.00 87.25 87 LEU A N 1
ATOM 688 C CA . LEU A 1 87 ? -6.721 -6.245 13.042 1.00 87.25 87 LEU A CA 1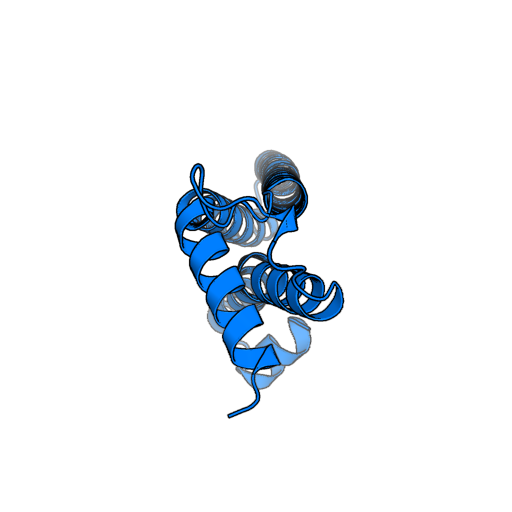
ATOM 689 C C . LEU A 1 87 ? -6.987 -6.601 11.579 1.00 87.25 87 LEU A C 1
ATOM 691 O O . LEU A 1 87 ? -6.289 -6.089 10.714 1.00 87.25 87 LEU A O 1
ATOM 695 N N . LEU A 1 88 ? -8.040 -7.373 11.289 1.00 89.00 88 LEU A N 1
ATOM 696 C CA . LEU A 1 88 ? -8.396 -7.744 9.917 1.00 89.00 88 LEU A CA 1
ATOM 697 C C . LEU A 1 88 ? -8.613 -6.510 9.034 1.00 89.00 88 LEU A C 1
ATOM 699 O O . LEU A 1 88 ? -8.077 -6.459 7.929 1.00 89.00 88 LEU A O 1
ATOM 703 N N . ALA A 1 89 ? -9.344 -5.502 9.518 1.00 88.62 89 ALA A N 1
ATOM 704 C CA . ALA A 1 89 ? -9.579 -4.273 8.764 1.00 88.62 89 ALA A CA 1
ATOM 705 C C . ALA A 1 89 ? -8.279 -3.496 8.487 1.00 88.62 89 ALA A C 1
ATOM 707 O O . ALA A 1 89 ? -8.035 -3.099 7.347 1.00 88.62 89 ALA A O 1
ATOM 708 N N . LYS A 1 90 ? -7.416 -3.319 9.497 1.00 90.06 90 LYS A N 1
ATOM 709 C CA . LYS A 1 90 ? -6.145 -2.590 9.343 1.00 90.06 90 LYS A CA 1
ATOM 710 C C . LYS A 1 90 ? -5.169 -3.329 8.429 1.00 90.06 90 LYS A C 1
ATOM 712 O O . LYS A 1 90 ? -4.545 -2.704 7.574 1.00 90.06 90 LYS A O 1
ATOM 717 N N . THR A 1 91 ? -5.070 -4.652 8.555 1.00 92.56 91 THR A N 1
ATOM 718 C CA . THR A 1 91 ? -4.231 -5.468 7.669 1.00 92.56 91 THR A CA 1
ATOM 719 C C . THR A 1 91 ? -4.759 -5.440 6.236 1.00 92.56 91 THR A C 1
ATOM 721 O O . THR A 1 91 ? -3.974 -5.255 5.311 1.00 92.56 91 THR A O 1
ATOM 724 N N . ALA A 1 92 ? -6.078 -5.537 6.035 1.00 92.81 92 ALA A N 1
ATOM 725 C CA . ALA A 1 92 ? -6.682 -5.413 4.709 1.00 92.81 92 ALA A CA 1
ATOM 726 C C . ALA A 1 92 ? -6.396 -4.041 4.080 1.00 92.81 92 ALA A C 1
ATOM 728 O O . ALA A 1 92 ? -6.041 -3.970 2.905 1.00 92.81 92 ALA A O 1
ATOM 729 N N . PHE A 1 93 ?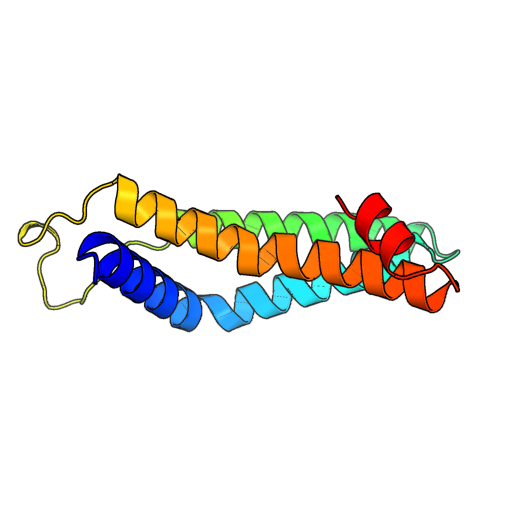 -6.484 -2.959 4.859 1.00 92.56 93 PHE A N 1
ATOM 730 C CA . PHE A 1 93 ? -6.148 -1.623 4.372 1.00 92.56 93 PHE A CA 1
ATOM 731 C C . PHE A 1 93 ? -4.672 -1.512 3.974 1.00 92.56 93 PHE A C 1
ATOM 733 O O . PHE A 1 93 ? -4.369 -1.001 2.900 1.00 92.56 93 PHE A O 1
ATOM 740 N N . LEU A 1 94 ? -3.757 -2.032 4.797 1.00 93.38 94 LEU A N 1
ATOM 741 C CA . LEU A 1 94 ? -2.323 -2.037 4.503 1.00 93.38 94 LEU A CA 1
ATOM 742 C C . LEU A 1 94 ? -2.008 -2.795 3.204 1.00 93.38 94 LEU A C 1
ATOM 744 O O . LEU A 1 94 ? -1.239 -2.311 2.374 1.00 93.38 94 LEU A O 1
ATOM 748 N N . ILE A 1 95 ? -2.636 -3.958 3.009 1.00 94.06 95 ILE A N 1
ATOM 749 C CA . ILE A 1 95 ? -2.512 -4.749 1.779 1.00 94.06 95 ILE A CA 1
ATOM 750 C C . ILE A 1 95 ? -2.974 -3.924 0.574 1.00 94.06 95 ILE A C 1
ATOM 752 O O . ILE A 1 95 ? -2.243 -3.802 -0.407 1.00 94.06 95 ILE A O 1
ATOM 756 N N . LEU A 1 96 ? -4.153 -3.309 0.659 1.00 93.44 96 LEU A N 1
ATOM 757 C CA . LEU A 1 96 ? -4.715 -2.524 -0.441 1.00 93.44 96 LEU A CA 1
ATOM 758 C C . LEU A 1 96 ? -3.919 -1.250 -0.746 1.00 93.44 96 LEU A C 1
ATOM 760 O O . LEU A 1 96 ? -3.804 -0.873 -1.906 1.00 93.44 96 LEU A O 1
ATOM 764 N N . ALA A 1 97 ? -3.394 -0.574 0.274 1.00 92.56 97 ALA A N 1
ATOM 765 C CA . ALA A 1 97 ? -2.780 0.739 0.115 1.00 92.56 97 ALA A CA 1
ATOM 766 C C . ALA A 1 97 ? -1.268 0.691 -0.156 1.00 92.56 97 ALA A C 1
ATOM 768 O O . ALA A 1 97 ? -0.726 1.663 -0.672 1.00 92.56 97 ALA A O 1
ATOM 769 N N . ILE A 1 98 ? -0.586 -0.409 0.186 1.00 93.00 98 ILE A N 1
ATOM 770 C CA . ILE A 1 98 ? 0.870 -0.545 0.010 1.00 93.00 98 ILE A CA 1
ATOM 771 C C . ILE A 1 98 ? 1.211 -1.705 -0.920 1.00 93.00 98 ILE A C 1
ATOM 773 O O . ILE A 1 98 ? 1.861 -1.499 -1.943 1.00 93.00 98 ILE A O 1
ATOM 777 N N . PHE A 1 99 ? 0.764 -2.919 -0.591 1.00 92.38 99 PHE A N 1
ATOM 778 C CA . PHE A 1 99 ? 1.160 -4.111 -1.343 1.00 92.38 99 PHE A CA 1
ATOM 779 C C . PHE A 1 99 ? 0.580 -4.116 -2.756 1.00 92.38 99 PHE A C 1
ATOM 781 O O . PHE A 1 99 ? 1.304 -4.413 -3.700 1.00 92.38 99 PHE A O 1
ATOM 788 N N . VAL A 1 100 ? -0.692 -3.741 -2.924 1.00 93.25 100 VAL A N 1
ATOM 789 C CA . VAL A 1 100 ? -1.311 -3.685 -4.257 1.00 93.25 100 VAL A CA 1
ATOM 790 C C . VAL A 1 100 ? -0.586 -2.692 -5.181 1.00 93.25 100 VAL A C 1
ATOM 792 O O . VAL A 1 100 ? -0.200 -3.120 -6.266 1.00 93.25 100 VAL A O 1
ATOM 795 N N . PRO A 1 101 ? -0.323 -1.423 -4.800 1.00 92.31 101 PRO A N 1
ATOM 796 C CA . PRO A 1 101 ? 0.465 -0.508 -5.630 1.00 92.31 101 PRO A CA 1
ATOM 797 C C . PRO A 1 101 ? 1.886 -0.993 -5.919 1.00 92.31 101 PRO A C 1
ATOM 799 O O . PRO A 1 101 ? 2.369 -0.812 -7.033 1.00 92.31 101 PRO A O 1
ATOM 802 N N . LEU A 1 102 ? 2.546 -1.617 -4.938 1.00 91.94 102 LEU A N 1
ATOM 803 C CA . LEU A 1 102 ? 3.898 -2.150 -5.098 1.00 91.94 102 LEU A CA 1
ATOM 804 C C . LEU A 1 102 ? 3.935 -3.265 -6.151 1.00 91.94 102 LEU A C 1
ATOM 806 O O . LEU A 1 102 ? 4.660 -3.159 -7.137 1.00 91.94 102 LEU A O 1
ATOM 810 N N . VAL A 1 103 ? 3.103 -4.292 -5.970 1.00 93.56 103 VAL A N 1
ATOM 811 C CA . VAL A 1 103 ? 2.992 -5.436 -6.885 1.00 93.56 103 VAL A CA 1
ATOM 812 C C . VAL A 1 103 ? 2.537 -4.975 -8.269 1.00 93.56 103 VAL A C 1
ATOM 814 O O . VAL A 1 103 ? 3.120 -5.366 -9.277 1.00 93.56 103 VAL A O 1
ATOM 817 N N . ALA A 1 104 ? 1.536 -4.092 -8.342 1.00 93.25 104 ALA A N 1
ATOM 818 C CA . ALA A 1 104 ? 1.065 -3.545 -9.611 1.00 93.25 104 ALA A CA 1
ATOM 819 C C . ALA A 1 104 ? 2.163 -2.768 -10.354 1.00 93.25 104 ALA A C 1
ATOM 821 O O . ALA A 1 104 ? 2.260 -2.878 -11.575 1.00 93.25 104 ALA A O 1
ATOM 822 N N . GLY A 1 105 ? 2.996 -2.013 -9.633 1.00 91.19 105 GLY A N 1
ATOM 823 C CA . GLY A 1 105 ? 4.122 -1.282 -10.208 1.00 91.19 105 GLY A CA 1
ATOM 824 C C . GLY A 1 105 ? 5.200 -2.204 -10.781 1.00 91.19 105 GLY A C 1
ATOM 825 O O . GLY A 1 105 ? 5.637 -1.991 -11.910 1.00 91.19 105 GLY A O 1
ATOM 826 N N . GLU A 1 106 ? 5.578 -3.256 -10.053 1.00 91.00 106 GLU A N 1
ATOM 827 C CA . GLU A 1 106 ? 6.547 -4.265 -10.518 1.00 91.00 106 GLU A CA 1
ATOM 828 C C . GLU A 1 106 ? 6.037 -5.024 -11.750 1.00 91.00 106 GLU A C 1
ATOM 830 O O . GLU A 1 106 ? 6.758 -5.179 -12.738 1.00 91.00 106 GLU A O 1
ATOM 835 N N . ILE A 1 107 ? 4.763 -5.432 -11.742 1.00 93.19 107 ILE A N 1
ATOM 836 C CA . ILE A 1 107 ? 4.137 -6.079 -12.900 1.00 93.19 107 ILE A CA 1
ATOM 837 C C . ILE A 1 107 ? 4.130 -5.130 -14.100 1.00 93.19 107 ILE A C 1
ATOM 839 O O . ILE A 1 107 ? 4.508 -5.531 -15.200 1.00 93.19 107 ILE A O 1
ATOM 843 N N . ALA A 1 108 ? 3.719 -3.873 -13.907 1.00 91.56 108 ALA A N 1
ATOM 844 C CA . ALA A 1 108 ? 3.689 -2.878 -14.975 1.00 91.56 108 ALA A CA 1
ATOM 845 C C . ALA A 1 108 ? 5.087 -2.641 -15.563 1.00 91.56 108 ALA A C 1
ATOM 847 O O . ALA A 1 108 ? 5.237 -2.574 -16.785 1.00 91.56 108 ALA A O 1
ATOM 848 N N . PHE A 1 109 ? 6.113 -2.587 -14.712 1.00 88.94 109 PHE A N 1
ATOM 849 C CA . PHE A 1 109 ? 7.500 -2.464 -15.144 1.00 88.94 109 PHE A CA 1
ATOM 850 C C . PHE A 1 109 ? 7.961 -3.691 -15.947 1.00 88.94 109 PHE A C 1
ATOM 852 O O . PHE A 1 109 ? 8.501 -3.539 -17.048 1.00 88.94 109 PHE A O 1
ATOM 859 N N . GLY A 1 110 ? 7.695 -4.904 -15.454 1.00 88.94 110 GLY A N 1
ATOM 860 C CA . GLY A 1 110 ? 8.031 -6.152 -16.146 1.00 88.94 110 GLY A CA 1
ATOM 861 C C . GLY A 1 110 ? 7.365 -6.254 -17.520 1.00 88.94 110 GLY A C 1
ATOM 862 O O . GLY A 1 110 ? 8.040 -6.512 -18.518 1.00 88.94 110 GLY A O 1
ATOM 863 N N . LEU A 1 111 ? 6.068 -5.945 -17.598 1.00 92.81 111 LEU A N 1
ATOM 864 C CA . LEU A 1 111 ? 5.322 -5.899 -18.859 1.00 92.81 111 LEU A CA 1
ATOM 865 C C . LEU A 1 111 ? 5.881 -4.841 -19.820 1.00 92.81 111 LEU A C 1
ATOM 867 O O . LEU A 1 111 ? 6.037 -5.120 -21.007 1.00 92.81 111 LEU A O 1
ATOM 871 N N . SER A 1 112 ? 6.228 -3.647 -19.321 1.00 90.94 112 SER A N 1
ATOM 872 C CA . SER A 1 112 ? 6.838 -2.591 -20.147 1.00 90.94 112 SER A CA 1
ATOM 873 C C . SER A 1 112 ? 8.225 -2.974 -20.678 1.00 90.94 112 SER A C 1
ATOM 875 O O . SER A 1 112 ? 8.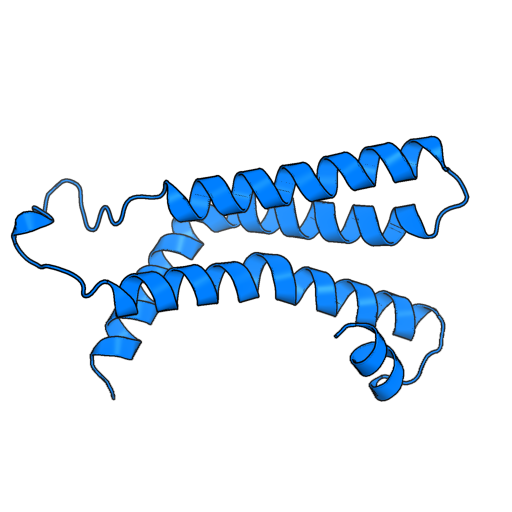633 -2.508 -21.739 1.00 90.94 112 SER A O 1
ATOM 877 N N . SER A 1 113 ? 8.911 -3.879 -19.976 1.00 88.50 113 SER A N 1
ATOM 878 C CA . SER A 1 113 ? 10.205 -4.445 -20.366 1.00 88.50 113 SER A CA 1
ATOM 879 C C . SER A 1 113 ? 10.078 -5.674 -21.280 1.00 88.50 113 SER A C 1
ATOM 881 O O . SER A 1 113 ? 11.088 -6.280 -21.633 1.00 88.50 113 SER A O 1
ATOM 883 N N . GLY A 1 114 ? 8.854 -6.060 -21.664 1.00 90.62 114 GLY A N 1
ATOM 884 C CA . GLY A 1 114 ? 8.580 -7.188 -22.559 1.00 90.62 114 GLY A CA 1
ATOM 885 C C . GLY A 1 114 ? 8.474 -8.556 -21.876 1.00 90.62 114 GLY A C 1
ATOM 886 O O . GLY A 1 114 ? 8.451 -9.571 -22.571 1.00 90.62 114 GLY A O 1
ATOM 887 N N . GLN A 1 115 ? 8.404 -8.615 -20.542 1.00 91.56 115 GLN A N 1
ATOM 888 C CA . GLN A 1 115 ? 8.246 -9.880 -19.819 1.00 91.56 115 GLN A CA 1
ATOM 889 C C . GLN A 1 115 ? 6.806 -10.415 -19.939 1.00 91.56 115 GLN A C 1
ATOM 891 O O . GLN A 1 115 ? 5.852 -9.634 -19.877 1.00 91.56 115 GLN A O 1
ATOM 896 N N . PRO A 1 116 ? 6.608 -11.741 -20.056 1.00 93.69 116 PRO A N 1
ATOM 897 C CA . PRO A 1 116 ? 5.291 -12.360 -19.937 1.00 93.69 116 PRO A CA 1
ATOM 898 C C . PRO A 1 116 ? 4.647 -12.071 -18.572 1.00 93.69 116 PRO A C 1
ATOM 900 O O . PRO A 1 116 ? 5.326 -12.062 -17.546 1.00 93.69 116 PRO A O 1
ATOM 903 N N . LEU A 1 117 ? 3.315 -11.921 -18.532 1.00 91.00 117 LEU A N 1
ATOM 904 C CA . LEU A 1 117 ? 2.574 -11.578 -17.306 1.00 91.00 117 LEU A CA 1
ATOM 905 C C . LEU A 1 117 ? 2.859 -12.534 -16.134 1.00 91.00 117 LEU A C 1
ATOM 907 O O . LEU A 1 117 ? 2.979 -12.088 -14.998 1.00 91.00 117 LEU A O 1
ATOM 911 N N . GLY A 1 118 ? 2.976 -13.838 -16.405 1.00 90.94 118 GLY A N 1
ATOM 912 C CA . GLY A 1 118 ? 3.259 -14.839 -15.372 1.00 90.94 118 GLY A CA 1
ATOM 913 C C . GLY A 1 118 ? 4.637 -14.665 -14.730 1.00 90.94 118 GLY A C 1
ATOM 914 O O . GLY A 1 118 ? 4.763 -14.801 -13.516 1.00 90.94 118 GLY A O 1
ATOM 915 N N . GLU A 1 119 ? 5.648 -14.303 -15.521 1.00 90.06 119 GLU A N 1
ATOM 916 C CA . GLU A 1 119 ? 7.005 -14.037 -15.029 1.00 90.06 119 GLU A CA 1
ATOM 917 C C . GLU A 1 119 ? 7.073 -12.706 -14.276 1.00 90.06 119 GLU A C 1
ATOM 919 O O . GLU A 1 119 ? 7.654 -12.643 -13.194 1.00 90.06 119 GLU A O 1
ATOM 924 N N . ALA A 1 120 ? 6.420 -11.663 -14.800 1.00 90.44 120 ALA A N 1
ATOM 925 C CA . ALA A 1 120 ? 6.328 -10.365 -14.134 1.00 90.44 120 ALA A CA 1
ATOM 926 C C . ALA A 1 120 ? 5.625 -10.478 -12.767 1.00 90.44 120 ALA A C 1
ATOM 928 O O . ALA A 1 120 ? 6.086 -9.905 -11.782 1.00 90.44 120 ALA A O 1
ATOM 929 N N . PHE A 1 121 ? 4.551 -11.273 -12.683 1.00 90.44 121 PHE A N 1
ATOM 930 C CA . PHE A 1 121 ? 3.860 -11.555 -11.424 1.00 90.44 121 PHE A CA 1
ATOM 931 C C . PHE A 1 121 ? 4.730 -12.364 -10.454 1.00 90.44 121 PHE A C 1
ATOM 933 O O . PHE A 1 121 ? 4.850 -11.990 -9.289 1.00 90.44 121 PHE A O 1
ATOM 940 N N . ALA A 1 122 ? 5.377 -13.435 -10.925 1.00 90.81 122 ALA A N 1
ATOM 941 C CA . ALA A 1 122 ? 6.244 -14.267 -10.090 1.00 90.81 122 ALA A CA 1
ATOM 942 C C . ALA A 1 122 ? 7.448 -13.497 -9.522 1.00 90.81 122 ALA A C 1
ATOM 944 O O . ALA A 1 122 ? 7.868 -13.775 -8.407 1.00 90.81 122 ALA A O 1
ATOM 945 N N . ARG A 1 123 ? 7.981 -12.518 -10.263 1.00 87.81 123 ARG A N 1
ATOM 946 C CA . ARG A 1 123 ? 9.050 -11.623 -9.795 1.00 87.81 123 ARG A CA 1
ATOM 947 C C . ARG A 1 123 ? 8.574 -10.614 -8.742 1.00 87.81 123 ARG A C 1
ATOM 949 O O . ARG A 1 123 ? 9.381 -10.158 -7.941 1.00 87.81 123 ARG A O 1
ATOM 956 N N . SER A 1 124 ? 7.298 -10.229 -8.790 1.00 85.12 124 SER A N 1
ATOM 957 C CA . SER A 1 124 ? 6.718 -9.198 -7.917 1.00 85.12 124 SER A CA 1
ATOM 958 C C . SER A 1 124 ? 6.298 -9.690 -6.522 1.00 85.12 124 SER A C 1
ATOM 960 O O . SER A 1 124 ? 5.935 -8.860 -5.687 1.00 85.12 124 SER A O 1
ATOM 962 N N . LEU A 1 125 ? 6.310 -11.010 -6.286 1.00 82.44 125 LEU A N 1
ATOM 963 C CA . LEU A 1 125 ? 5.987 -11.671 -5.011 1.00 82.44 125 LEU A CA 1
ATOM 964 C C . LEU A 1 125 ? 7.248 -11.952 -4.188 1.00 82.44 125 LEU A C 1
ATOM 966 O O . LEU A 1 125 ? 7.163 -11.781 -2.951 1.00 82.44 125 LEU A O 1
#

Sequence (125 aa):
MNRSLTVAAAVLRKDFIALWPLALFAATMIGLRLYFTHSSAELIAIFMELLGYLSCIFLVIAIVQQDATASLRHDWRTRPIARHELLLAKTAFLILAIFVPLVAGEIAFGLSSGQPLGEAFARSL

Secondary structure (DSSP, 8-state):
--HHHHHHHHHHHHHHHHHHHHHHHHHHHHHHHHHHHTSS-HHHHHHHHHHHHHHHHHHHHHHHHS-----TTS-GGGS---HHHHHHHHHHHHIIIIIHHHHHHHHHHHHHTT--HHHHHHHH-

Foldseek 3Di:
DDPLVVLLVVLLVVLCVVCVVLLVVLLVLLLVLLVCCPDPPVVVNVVSVVVNVVSLVVSLCCLVPPDPCVDPPDPCVVDPRDPVSSVSNSVVNSCVSPLVSQLVSQLVVCVVVVHDSVVSNVVSD

pLDDT: mean 85.73, std 11.85, range [48.91, 96.31]